Protein AF-A0A9J6F796-F1 (afdb_monomer)

InterPro domains:
  IPR009057 Homedomain-like superfamily [SSF46689] (1-74)

Solvent-accessible surface area (backbone atoms only — not comparable to full-atom values): 5613 Å² total; per-residue (Å²): 101,60,96,75,73,47,57,58,62,60,50,10,64,75,72,73,52,52,45,69,56,48,51,54,48,52,47,39,32,73,76,69,68,37,87,68,79,77,84,78,90,67,86,72,89,67,54,71,68,55,53,50,41,49,50,53,47,42,70,76,35,82,81,64,48,61,67,58,43,30,67,74,58,69,48,98,67,58,60,72,56,56,50,51,52,55,69,74,74,115

Organism: Haemaphysalis longicornis (NCBI:txid44386)

Structure (mmCIF, N/CA/C/O backbone):
data_AF-A0A9J6F796-F1
#
_entry.id   AF-A0A9J6F796-F1
#
loop_
_atom_site.group_PDB
_atom_site.id
_atom_site.type_symbol
_atom_site.label_atom_id
_atom_site.label_alt_id
_atom_site.label_comp_id
_atom_site.label_asym_id
_atom_site.label_entity_id
_atom_site.label_seq_id
_atom_site.pdbx_PDB_ins_code
_atom_site.Cartn_x
_atom_site.Cartn_y
_atom_site.Cartn_z
_atom_site.occupancy
_atom_site.B_iso_or_equiv
_atom_site.auth_seq_id
_atom_site.auth_comp_id
_atom_site.auth_asym_id
_atom_site.auth_atom_id
_atom_site.pdbx_PDB_model_num
ATOM 1 N N . MET A 1 1 ? -10.505 -5.087 22.444 1.00 76.69 1 MET A N 1
ATOM 2 C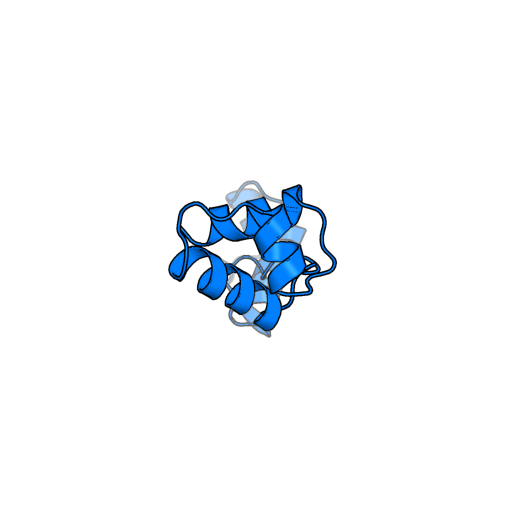 CA . MET A 1 1 ? -11.478 -4.283 23.224 1.00 76.69 1 MET A CA 1
ATOM 3 C C . MET A 1 1 ? -12.894 -4.481 22.701 1.00 76.69 1 MET A C 1
ATOM 5 O O . MET A 1 1 ? -13.730 -4.943 23.462 1.00 76.69 1 MET A O 1
ATOM 9 N N . TRP A 1 2 ? -13.144 -4.252 21.408 1.00 81.06 2 TRP A N 1
ATOM 10 C CA . TRP A 1 2 ? -14.444 -4.524 20.775 1.00 81.06 2 TRP A CA 1
ATOM 11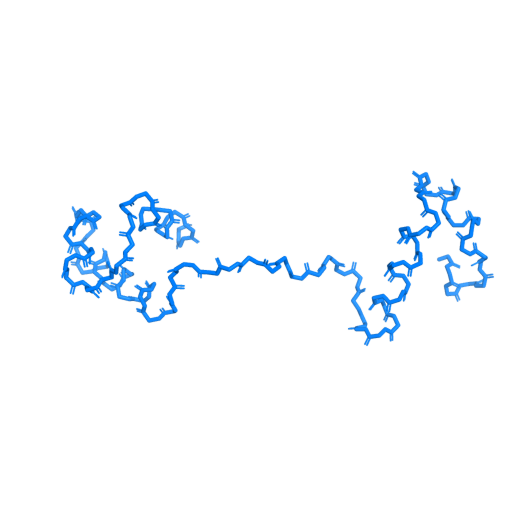 C C . TRP A 1 2 ? -14.921 -5.978 20.939 1.00 81.06 2 TRP A C 1
ATOM 13 O O . TRP A 1 2 ? -16.010 -6.202 21.448 1.00 81.06 2 TRP A O 1
ATOM 23 N N . ALA A 1 3 ? -14.063 -6.968 20.657 1.00 77.94 3 ALA A N 1
ATOM 24 C CA . ALA A 1 3 ? -14.388 -8.395 20.826 1.00 77.94 3 ALA A CA 1
ATOM 25 C C . ALA A 1 3 ? -14.722 -8.813 22.278 1.00 77.94 3 ALA A C 1
ATOM 27 O O . ALA A 1 3 ? -15.201 -9.913 22.514 1.00 77.94 3 ALA A O 1
ATOM 28 N N . ARG A 1 4 ? -14.465 -7.937 23.259 1.00 85.75 4 ARG A N 1
ATOM 29 C CA . ARG A 1 4 ? -14.806 -8.125 24.680 1.00 85.75 4 ARG A CA 1
ATOM 30 C C . ARG A 1 4 ? -16.072 -7.343 25.074 1.00 85.75 4 ARG A C 1
ATOM 32 O O . ARG A 1 4 ? -16.314 -7.155 26.259 1.00 85.75 4 ARG A O 1
ATOM 39 N N . GLY A 1 5 ? -16.834 -6.839 24.099 1.00 87.31 5 GLY A N 1
ATOM 40 C CA . GLY A 1 5 ? -18.095 -6.117 24.300 1.00 87.31 5 GLY A CA 1
ATOM 41 C C . GLY A 1 5 ? -17.963 -4.625 24.621 1.00 87.31 5 GLY A C 1
ATOM 42 O O . GLY A 1 5 ? -18.950 -4.000 25.001 1.00 87.31 5 GLY A O 1
ATOM 43 N N . LEU A 1 6 ? -16.774 -4.017 24.495 1.00 87.75 6 LEU A N 1
ATOM 44 C CA . LEU A 1 6 ? -16.642 -2.574 24.725 1.00 87.75 6 LEU A CA 1
ATOM 45 C C . LEU A 1 6 ? -17.296 -1.776 23.590 1.00 87.75 6 LEU A C 1
ATOM 47 O O . LEU A 1 6 ? -17.050 -2.033 22.412 1.00 87.75 6 LEU A O 1
ATOM 51 N N . ALA A 1 7 ? -18.055 -0.747 23.967 1.00 90.31 7 ALA A N 1
ATOM 52 C CA . ALA A 1 7 ? -18.631 0.204 23.026 1.00 90.31 7 ALA A CA 1
ATOM 53 C C . ALA A 1 7 ? -17.534 0.980 22.273 1.00 90.31 7 ALA A C 1
ATOM 55 O O . ALA A 1 7 ? -16.584 1.477 22.881 1.00 90.31 7 ALA A O 1
ATOM 56 N N . GLN A 1 8 ? -17.707 1.136 20.960 1.00 88.88 8 GLN A N 1
ATOM 57 C CA . GLN A 1 8 ? -16.807 1.866 20.056 1.00 88.88 8 GLN A CA 1
ATOM 58 C C . GLN A 1 8 ? -16.387 3.268 20.545 1.00 88.88 8 GLN A C 1
ATOM 60 O O . GLN A 1 8 ? -15.186 3.539 20.524 1.00 88.88 8 GLN A O 1
ATOM 65 N N . PRO A 1 9 ? -17.279 4.135 21.075 1.00 91.44 9 PRO A N 1
ATOM 66 C CA . PRO A 1 9 ? -16.859 5.437 21.605 1.00 91.44 9 PRO A CA 1
ATOM 67 C C . PRO A 1 9 ? -15.888 5.320 22.789 1.00 91.44 9 PRO A C 1
ATOM 69 O O . PRO A 1 9 ? -14.926 6.078 22.871 1.00 91.44 9 PRO A O 1
ATOM 72 N N . LYS A 1 10 ? -16.061 4.325 23.671 1.00 92.06 10 LYS A N 1
ATOM 73 C CA . LYS A 1 10 ? -15.123 4.091 24.785 1.00 92.06 10 LYS A CA 1
ATOM 74 C C . LYS A 1 10 ? -13.753 3.634 24.288 1.00 92.06 10 LYS A C 1
ATOM 76 O O . LYS A 1 10 ? -12.739 4.005 24.869 1.00 92.06 10 LYS A O 1
ATOM 81 N N . ILE A 1 11 ? -13.722 2.842 23.216 1.00 91.62 11 ILE A N 1
ATOM 82 C CA . ILE A 1 11 ? -12.475 2.409 22.572 1.00 91.62 11 ILE A CA 1
ATOM 83 C C . ILE A 1 11 ? -11.756 3.615 21.961 1.00 91.62 11 ILE A C 1
ATOM 85 O O . ILE A 1 11 ? -10.551 3.754 22.145 1.00 91.62 11 ILE A O 1
ATOM 89 N N . ALA A 1 12 ? -12.493 4.503 21.292 1.00 93.56 12 ALA A N 1
ATOM 90 C CA . ALA A 1 12 ? -11.941 5.707 20.680 1.00 93.56 12 ALA A CA 1
ATOM 91 C C . ALA A 1 12 ? -11.255 6.606 21.720 1.00 93.56 12 ALA A C 1
ATOM 93 O O . ALA A 1 12 ? -10.087 6.955 21.556 1.00 93.56 12 ALA A O 1
ATOM 94 N N . THR A 1 13 ? -11.933 6.882 22.840 1.00 94.50 13 THR A N 1
ATOM 95 C CA . THR A 1 13 ? -11.355 7.641 23.958 1.00 94.50 13 THR A CA 1
ATOM 96 C C . THR A 1 13 ? -10.137 6.943 24.562 1.00 94.50 13 THR A C 1
ATOM 98 O O . THR A 1 13 ? -9.129 7.596 24.808 1.00 94.50 13 THR A O 1
ATOM 101 N N . ALA A 1 14 ? -10.194 5.623 24.772 1.00 94.00 14 ALA A N 1
ATOM 102 C CA . ALA A 1 14 ? -9.096 4.870 25.381 1.00 94.00 14 ALA A CA 1
ATOM 103 C C . ALA A 1 14 ? -7.822 4.832 24.516 1.00 94.00 14 ALA A C 1
ATOM 105 O O . ALA A 1 14 ? -6.725 4.743 25.057 1.00 94.00 14 ALA A O 1
ATOM 106 N N . VAL A 1 15 ? -7.964 4.885 23.188 1.00 92.44 15 VAL A N 1
ATOM 107 C CA . VAL A 1 15 ? -6.845 4.834 22.228 1.00 92.44 15 VAL A CA 1
ATOM 108 C C . VAL A 1 15 ? -6.425 6.238 21.758 1.00 92.44 15 VAL A C 1
ATOM 110 O O . VAL A 1 15 ? -5.407 6.384 21.091 1.00 92.44 15 VAL A O 1
ATOM 113 N N . GLY A 1 16 ? -7.175 7.287 22.114 1.00 95.06 16 GLY A N 1
ATOM 114 C CA . GLY A 1 16 ? -6.887 8.659 21.685 1.00 95.06 16 GLY A CA 1
ATOM 115 C C . GLY A 1 16 ? -7.155 8.888 20.194 1.00 95.06 16 GLY A C 1
ATOM 116 O O . GLY A 1 16 ? -6.418 9.611 19.530 1.00 95.06 16 GLY A O 1
ATOM 117 N N . THR A 1 17 ? -8.192 8.251 19.649 1.00 94.31 17 THR A N 1
ATOM 118 C CA . THR A 1 17 ? -8.582 8.367 18.236 1.00 94.31 17 THR A CA 1
ATOM 119 C C . THR A 1 17 ? -10.054 8.756 18.092 1.00 94.31 17 THR A C 1
ATOM 121 O O . THR A 1 17 ? -10.787 8.871 19.073 1.00 94.31 17 THR A O 1
ATOM 124 N N . THR A 1 18 ? -10.513 8.973 16.861 1.00 95.00 18 THR A N 1
ATOM 125 C CA . THR A 1 18 ? -11.920 9.267 16.571 1.00 95.00 18 THR A CA 1
ATOM 126 C C . THR A 1 18 ? -12.751 7.985 16.519 1.00 95.00 18 THR A C 1
ATOM 128 O O . THR A 1 18 ? -12.267 6.932 16.100 1.00 95.00 18 THR A O 1
ATOM 131 N N . GLN A 1 19 ? -14.036 8.069 16.884 1.00 94.75 19 GLN A N 1
ATOM 132 C CA . GLN A 1 19 ? -14.955 6.929 16.770 1.00 94.75 19 GLN A CA 1
ATOM 133 C C . GLN A 1 19 ? -15.022 6.401 15.330 1.00 94.75 19 GLN A C 1
ATOM 135 O O . GLN A 1 19 ? -14.933 5.198 15.122 1.00 94.75 19 GLN A O 1
ATOM 140 N N . SER A 1 20 ? -15.036 7.289 14.333 1.00 96.31 20 SER A N 1
ATOM 141 C CA . SER A 1 20 ? -15.025 6.912 12.914 1.00 96.31 20 SER A CA 1
ATOM 142 C C . SER A 1 20 ? -13.812 6.062 12.519 1.00 96.31 20 SER A C 1
ATOM 144 O O . SER A 1 20 ? -13.923 5.188 11.663 1.00 96.31 20 SER A O 1
ATOM 146 N N . THR A 1 21 ? -12.652 6.282 13.150 1.00 94.69 21 THR A N 1
ATOM 147 C CA . THR A 1 21 ? -11.463 5.446 12.929 1.00 94.69 21 THR A CA 1
ATOM 148 C C . THR A 1 21 ? -11.675 4.042 13.487 1.00 94.69 21 THR A C 1
ATOM 150 O O . THR A 1 21 ? -11.381 3.062 12.804 1.00 94.69 21 THR A O 1
ATOM 153 N N . VAL A 1 22 ? -12.233 3.938 14.696 1.00 94.88 22 VAL A N 1
ATOM 154 C CA . VAL A 1 22 ? -12.585 2.655 15.320 1.00 94.88 22 VAL A CA 1
ATOM 155 C C . VAL A 1 22 ? -13.614 1.902 14.474 1.00 94.88 22 VAL A C 1
ATOM 157 O O . VAL A 1 22 ? -13.434 0.713 14.218 1.00 94.88 22 VAL A O 1
ATOM 160 N N . ASP A 1 23 ? -14.643 2.594 13.985 1.00 94.62 23 ASP A N 1
ATOM 161 C CA . ASP A 1 23 ? -15.694 2.015 13.147 1.00 94.62 23 ASP A CA 1
ATOM 162 C C . ASP A 1 23 ? -15.119 1.476 11.836 1.00 94.62 23 ASP A C 1
ATOM 164 O O . ASP A 1 23 ? -15.363 0.323 11.487 1.00 94.62 23 ASP A O 1
ATOM 168 N N . ARG A 1 24 ? -14.271 2.261 11.155 1.00 94.19 24 ARG A N 1
ATOM 169 C CA . ARG A 1 24 ? -13.600 1.843 9.914 1.00 94.19 24 ARG A CA 1
ATOM 170 C C . ARG A 1 24 ? -12.730 0.601 10.115 1.00 94.19 24 ARG A C 1
ATOM 172 O O . ARG A 1 24 ? -12.728 -0.281 9.262 1.00 94.19 24 ARG A O 1
ATOM 179 N N . ILE A 1 25 ? -11.992 0.525 11.225 1.00 93.56 25 ILE A N 1
ATOM 180 C CA . ILE A 1 25 ? -11.134 -0.627 11.545 1.00 93.56 25 ILE A CA 1
ATOM 181 C C . ILE A 1 25 ? -11.981 -1.868 11.847 1.00 93.56 25 ILE A C 1
ATOM 183 O O . ILE A 1 25 ? -11.680 -2.947 11.346 1.00 93.56 25 ILE A O 1
ATOM 187 N N . ILE A 1 26 ? -13.053 -1.729 12.633 1.00 93.38 26 ILE A N 1
ATOM 188 C CA . ILE A 1 26 ? -13.954 -2.850 12.938 1.00 93.38 26 ILE A CA 1
ATOM 189 C C . ILE A 1 26 ? -14.652 -3.336 11.670 1.00 93.38 26 ILE A C 1
ATOM 191 O O . ILE A 1 26 ? -14.766 -4.542 11.480 1.00 93.38 26 ILE A O 1
ATOM 195 N N . GLN A 1 27 ? -15.089 -2.427 10.800 1.00 93.44 27 GLN A N 1
ATOM 196 C CA . GLN A 1 27 ? -15.727 -2.785 9.537 1.00 93.44 27 GLN A CA 1
ATOM 197 C C . GLN A 1 27 ? -14.755 -3.539 8.620 1.00 93.44 27 GLN A C 1
ATOM 199 O O . GLN A 1 27 ? -15.080 -4.628 8.166 1.00 93.44 27 GLN A O 1
ATOM 204 N N . ALA A 1 28 ? -13.526 -3.037 8.447 1.00 92.56 28 ALA A N 1
ATOM 205 C CA . ALA A 1 28 ? -12.479 -3.736 7.697 1.00 92.56 28 ALA A CA 1
ATOM 206 C C . ALA A 1 28 ? -12.182 -5.133 8.268 1.00 92.56 28 ALA A C 1
ATOM 208 O O . ALA A 1 28 ? -12.001 -6.094 7.525 1.00 92.56 28 ALA A O 1
ATOM 209 N N . PHE A 1 29 ? -12.174 -5.271 9.593 1.00 93.25 29 PHE A N 1
ATOM 210 C CA . PHE A 1 29 ? -11.988 -6.569 10.226 1.00 93.25 29 PHE A CA 1
ATOM 211 C C . PHE A 1 29 ? -13.178 -7.514 9.996 1.00 93.25 29 PHE A C 1
ATOM 213 O O . PHE A 1 29 ? -12.973 -8.698 9.754 1.00 93.25 29 PHE A O 1
ATOM 220 N N . ARG A 1 30 ? -14.417 -7.013 10.057 1.00 92.69 30 ARG A N 1
ATOM 221 C CA . ARG A 1 30 ? -15.630 -7.824 9.855 1.00 92.69 30 ARG A CA 1
ATOM 222 C C . ARG A 1 30 ? -15.808 -8.273 8.410 1.00 92.69 30 ARG A C 1
ATOM 224 O O . ARG A 1 30 ? -16.209 -9.412 8.196 1.00 92.69 30 ARG A O 1
ATOM 231 N N . ASP A 1 31 ? -15.524 -7.387 7.463 1.00 94.25 31 ASP A N 1
ATOM 232 C CA . ASP A 1 31 ? -15.809 -7.615 6.048 1.00 94.25 31 ASP A CA 1
ATOM 233 C C . ASP A 1 31 ? -14.636 -8.300 5.334 1.00 94.25 31 ASP A C 1
ATOM 235 O O . ASP A 1 31 ? -14.845 -9.180 4.504 1.00 94.25 31 ASP A O 1
ATOM 239 N N . GLU A 1 32 ? -13.397 -7.922 5.670 1.00 92.19 32 GLU A N 1
ATOM 240 C CA . GLU A 1 32 ? -12.180 -8.372 4.974 1.00 92.19 32 GLU A CA 1
ATOM 241 C C . GLU A 1 32 ? -11.286 -9.270 5.850 1.00 92.19 32 GLU A C 1
ATOM 243 O O . GLU A 1 32 ? -10.280 -9.791 5.372 1.00 92.19 32 GLU A O 1
ATOM 248 N N . GLY A 1 33 ? -11.576 -9.412 7.152 1.00 92.19 33 GLY A N 1
ATOM 249 C CA . GLY A 1 33 ? -10.666 -10.067 8.105 1.00 92.19 33 GLY A CA 1
ATOM 250 C C . GLY A 1 33 ? -9.372 -9.281 8.355 1.00 92.19 33 GLY A C 1
ATOM 251 O O . GLY A 1 33 ? -8.429 -9.793 8.962 1.00 92.19 33 GLY A O 1
ATOM 252 N N . ARG A 1 34 ? -9.293 -8.032 7.880 1.00 89.12 34 ARG A N 1
ATOM 253 C CA . ARG A 1 34 ? -8.054 -7.257 7.834 1.00 89.12 34 ARG A CA 1
ATOM 254 C C . ARG A 1 34 ? -7.876 -6.394 9.083 1.00 89.12 34 ARG A C 1
ATOM 256 O O . ARG A 1 34 ? -8.703 -5.545 9.396 1.00 89.12 34 ARG A O 1
ATOM 263 N N . ILE A 1 35 ? -6.725 -6.558 9.737 1.00 89.25 35 ILE A N 1
ATOM 264 C CA . ILE A 1 35 ? -6.197 -5.648 10.780 1.00 89.25 35 ILE A CA 1
ATOM 265 C C . ILE A 1 35 ? -5.098 -4.723 10.196 1.00 89.25 35 ILE A C 1
ATOM 267 O O . ILE A 1 35 ? -4.719 -3.723 10.798 1.00 89.25 35 ILE A O 1
ATOM 271 N N . SER A 1 36 ? -4.649 -5.056 8.978 1.00 88.19 36 SER A N 1
ATOM 272 C CA . SER A 1 36 ? -3.848 -4.277 8.020 1.00 88.19 36 SER A CA 1
ATOM 273 C C . SER A 1 36 ? -4.241 -2.814 7.865 1.00 88.19 36 SER A C 1
ATOM 275 O O . SER A 1 36 ? -5.399 -2.511 8.113 1.00 88.19 36 SER A O 1
ATOM 277 N N . ASP A 1 37 ? -3.436 -1.973 7.213 1.00 87.00 37 ASP A N 1
ATOM 278 C CA . ASP A 1 37 ? -4.000 -0.963 6.307 1.00 87.00 37 ASP A CA 1
ATOM 279 C C . ASP A 1 37 ? -4.406 -1.631 4.987 1.00 87.00 37 ASP A C 1
ATOM 28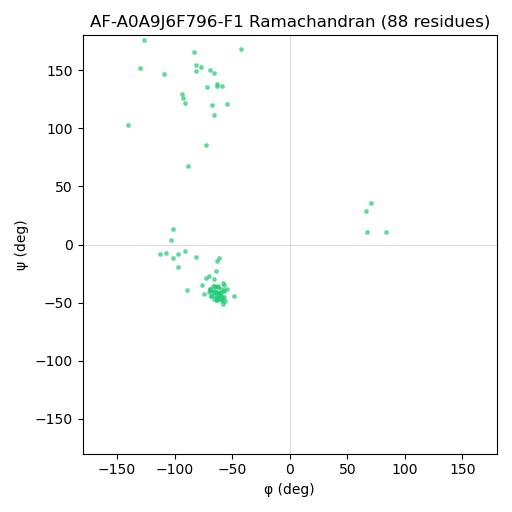1 O O . ASP A 1 37 ? -3.846 -2.659 4.602 1.00 87.00 37 ASP A O 1
ATOM 285 N N . ALA A 1 38 ? -5.398 -1.067 4.295 1.00 83.75 38 ALA A N 1
ATOM 286 C CA . ALA A 1 38 ? -5.748 -1.526 2.956 1.00 83.75 38 ALA A CA 1
ATOM 287 C C . ALA A 1 38 ? -4.587 -1.227 2.006 1.00 83.75 38 ALA A C 1
ATOM 289 O O . ALA A 1 38 ? -3.902 -0.208 2.156 1.00 83.75 38 ALA A O 1
ATOM 290 N N . ALA A 1 39 ? -4.399 -2.078 0.995 1.00 80.75 39 ALA A N 1
ATOM 291 C CA . ALA A 1 39 ? -3.460 -1.785 -0.074 1.00 80.75 39 ALA A CA 1
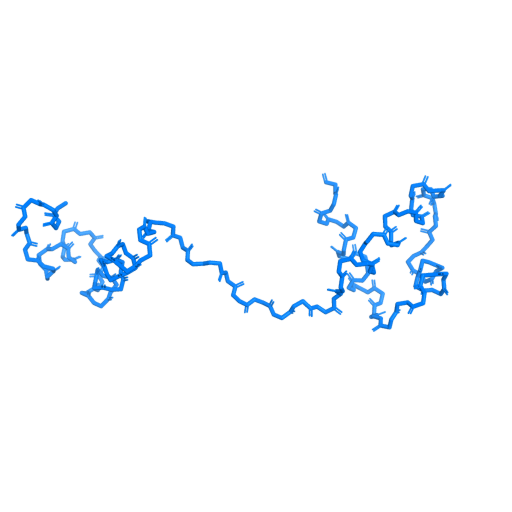ATOM 292 C C . ALA A 1 39 ? -3.809 -0.417 -0.672 1.00 80.75 39 ALA A C 1
ATOM 294 O O . ALA A 1 39 ? -4.934 -0.171 -1.115 1.00 80.75 39 ALA A O 1
ATOM 295 N N . ARG A 1 40 ? -2.853 0.511 -0.631 1.00 80.12 40 ARG A N 1
ATOM 296 C CA . ARG A 1 40 ? -3.081 1.852 -1.158 1.00 80.12 40 ARG A CA 1
ATOM 297 C C . ARG A 1 40 ? -3.241 1.740 -2.671 1.00 80.12 40 ARG A C 1
ATOM 299 O O . ARG A 1 40 ? -2.331 1.280 -3.358 1.00 80.12 40 ARG A O 1
ATOM 306 N N . ASN A 1 41 ? -4.400 2.157 -3.17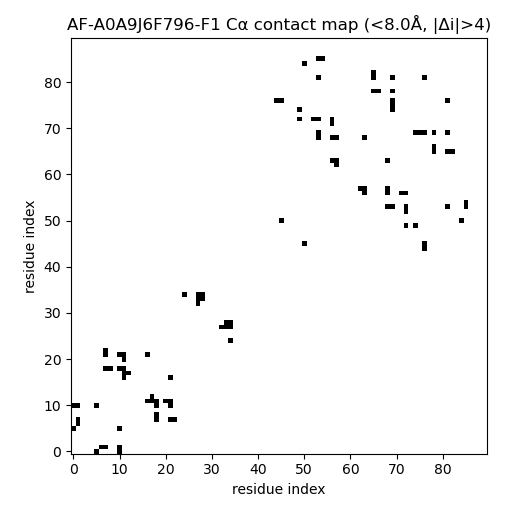6 1.00 78.44 41 ASN A N 1
ATOM 307 C CA . ASN A 1 41 ? -4.691 2.135 -4.604 1.00 78.44 41 ASN A CA 1
ATOM 308 C C . ASN A 1 41 ? -3.896 3.244 -5.311 1.00 78.44 41 ASN A C 1
ATOM 310 O O . ASN A 1 41 ? -4.361 4.374 -5.464 1.00 78.44 41 ASN A O 1
ATOM 314 N N . TYR A 1 42 ? -2.654 2.937 -5.681 1.00 75.88 42 TYR A N 1
ATOM 315 C CA . TYR A 1 42 ? -1.872 3.764 -6.586 1.00 75.88 42 TYR A CA 1
ATOM 316 C C . TYR A 1 42 ? -2.048 3.243 -8.005 1.00 75.88 42 TYR A C 1
ATOM 318 O O . TYR A 1 42 ? -1.808 2.067 -8.276 1.00 75.88 42 TYR A O 1
ATOM 326 N N . ARG A 1 43 ? -2.382 4.136 -8.938 1.00 77.25 43 ARG A N 1
ATOM 327 C CA . ARG A 1 43 ? -2.340 3.805 -10.360 1.00 77.25 43 ARG A CA 1
ATOM 328 C C . ARG A 1 43 ? -0.884 3.558 -10.760 1.00 77.25 43 ARG A C 1
ATOM 330 O O . ARG A 1 43 ? -0.080 4.495 -10.751 1.00 77.25 43 ARG A O 1
ATOM 337 N N . ARG A 1 44 ? -0.541 2.306 -11.084 1.00 75.38 44 ARG A N 1
ATOM 338 C CA . ARG A 1 44 ? 0.757 1.989 -11.690 1.00 75.38 44 ARG A CA 1
ATOM 339 C C . ARG A 1 44 ? 0.836 2.679 -13.049 1.00 75.38 44 ARG A C 1
ATOM 341 O O . ARG A 1 44 ? -0.155 2.763 -13.773 1.00 75.38 44 ARG A O 1
ATOM 348 N N . LYS A 1 45 ? 2.006 3.240 -13.333 1.00 81.62 45 LYS A N 1
ATOM 349 C CA . LYS A 1 45 ? 2.327 3.839 -14.631 1.00 81.62 45 LYS A CA 1
ATOM 350 C C . LYS A 1 45 ? 3.099 2.876 -15.536 1.00 81.62 45 LYS A C 1
ATOM 352 O O . LYS A 1 45 ? 3.102 3.112 -16.730 1.00 81.62 45 LYS A O 1
ATOM 357 N N . THR A 1 46 ? 3.719 1.848 -14.957 1.00 77.31 46 THR A N 1
ATOM 358 C CA . THR A 1 46 ? 4.340 0.724 -15.662 1.00 77.31 46 THR A CA 1
ATOM 359 C C . THR A 1 46 ? 3.518 -0.545 -15.445 1.00 77.31 46 THR A C 1
ATOM 361 O O . THR A 1 46 ? 2.892 -0.721 -14.389 1.00 77.31 46 THR A O 1
ATOM 364 N N . THR A 1 47 ? 3.494 -1.405 -16.452 1.00 83.62 47 THR A N 1
ATOM 365 C CA . THR A 1 47 ? 2.974 -2.773 -16.399 1.00 83.62 47 THR A CA 1
ATOM 366 C C . THR A 1 47 ? 4.033 -3.730 -15.849 1.00 83.62 47 THR A C 1
ATOM 368 O O . THR A 1 47 ? 5.209 -3.384 -15.743 1.00 83.62 47 THR A O 1
ATOM 371 N N . GLU A 1 48 ? 3.621 -4.939 -15.468 1.00 81.88 48 GLU A N 1
ATOM 372 C CA . GLU A 1 48 ? 4.560 -5.961 -14.984 1.00 81.88 48 GLU A CA 1
ATOM 373 C C . GLU A 1 48 ? 5.533 -6.406 -16.081 1.00 81.88 48 GLU A C 1
ATOM 375 O O . GLU A 1 48 ? 6.712 -6.598 -15.800 1.00 81.88 48 GLU A O 1
ATOM 380 N N . ASP A 1 49 ? 5.072 -6.483 -17.331 1.00 80.69 49 ASP A N 1
ATOM 381 C CA . ASP A 1 49 ? 5.913 -6.833 -18.479 1.00 80.69 49 ASP A CA 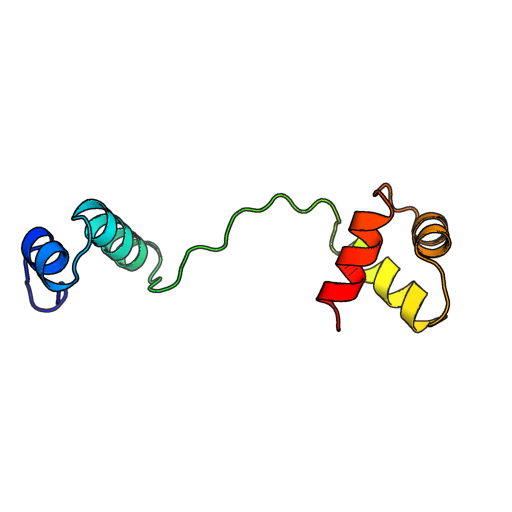1
ATOM 382 C C . ASP A 1 49 ? 6.980 -5.763 -18.750 1.00 80.69 49 ASP A C 1
ATOM 384 O O . ASP A 1 49 ? 8.142 -6.088 -18.995 1.00 80.69 49 ASP A O 1
ATOM 388 N N . GLU A 1 50 ? 6.612 -4.483 -18.643 1.00 83.19 50 GLU A N 1
ATOM 389 C CA . GLU A 1 50 ? 7.552 -3.362 -18.757 1.00 83.19 50 GLU A CA 1
ATOM 390 C C . GLU A 1 50 ? 8.602 -3.396 -17.638 1.00 83.19 50 GLU A C 1
ATOM 392 O O . GLU A 1 50 ? 9.792 -3.243 -17.911 1.00 83.19 50 GLU A O 1
ATOM 397 N N . ASP A 1 51 ? 8.195 -3.652 -16.390 1.00 82.56 51 ASP A N 1
ATOM 398 C CA . ASP A 1 51 ? 9.129 -3.786 -15.266 1.00 82.56 51 ASP A CA 1
ATOM 399 C C . ASP A 1 51 ? 10.081 -4.988 -15.477 1.00 82.56 51 ASP A C 1
ATOM 401 O O . ASP A 1 51 ? 11.289 -4.874 -15.254 1.00 82.56 51 ASP A O 1
ATOM 405 N N . CYS A 1 52 ? 9.573 -6.123 -15.972 1.00 82.25 52 CYS A N 1
ATOM 406 C CA . CYS A 1 52 ? 10.380 -7.295 -16.326 1.00 82.25 52 CYS A CA 1
ATOM 407 C C . CYS A 1 52 ? 11.395 -6.991 -17.436 1.00 82.25 52 CYS A C 1
ATOM 409 O O . CYS A 1 52 ? 12.551 -7.410 -17.343 1.00 82.25 52 CYS A O 1
ATOM 411 N N . ALA A 1 53 ? 10.997 -6.240 -18.465 1.00 83.38 53 ALA A N 1
ATOM 412 C CA . ALA A 1 53 ? 11.892 -5.833 -19.543 1.00 83.38 53 ALA A CA 1
ATOM 413 C C . ALA A 1 53 ? 12.996 -4.887 -19.042 1.00 83.38 53 ALA A C 1
ATOM 415 O O . ALA A 1 53 ? 14.160 -5.056 -19.410 1.00 83.38 53 ALA A O 1
ATOM 416 N N . MET A 1 54 ? 12.666 -3.952 -18.140 1.00 81.31 54 MET A N 1
ATOM 417 C CA . MET A 1 54 ? 13.666 -3.105 -17.476 1.00 81.31 54 MET A CA 1
ATOM 418 C C . MET A 1 54 ? 14.690 -3.946 -16.700 1.00 81.31 54 MET A C 1
ATOM 420 O O . MET A 1 54 ? 15.894 -3.713 -16.820 1.00 81.31 54 MET A O 1
ATOM 424 N N . ILE A 1 55 ? 14.228 -4.945 -15.937 1.00 82.50 55 ILE A N 1
ATOM 425 C CA . ILE A 1 55 ? 15.101 -5.847 -15.169 1.00 82.50 55 ILE A CA 1
ATOM 426 C C . ILE A 1 55 ? 16.009 -6.648 -16.100 1.00 82.50 55 ILE A C 1
ATOM 428 O O . ILE A 1 55 ? 17.214 -6.713 -15.868 1.00 82.50 55 ILE A O 1
ATOM 432 N N . ALA A 1 56 ? 15.451 -7.239 -17.158 1.00 84.50 56 ALA A N 1
ATOM 433 C CA . ALA A 1 56 ? 16.213 -8.040 -18.109 1.00 84.50 56 ALA A CA 1
ATOM 434 C C . ALA A 1 56 ? 17.305 -7.211 -18.803 1.00 84.50 56 ALA A C 1
ATOM 436 O O . ALA A 1 56 ? 18.437 -7.678 -18.932 1.00 84.50 56 ALA A O 1
ATOM 437 N N . ALA A 1 57 ? 16.993 -5.969 -19.187 1.00 83.88 57 ALA A N 1
ATOM 438 C CA . ALA A 1 57 ? 17.947 -5.056 -19.808 1.00 83.88 57 ALA A CA 1
ATOM 439 C C . ALA A 1 57 ? 19.109 -4.698 -18.864 1.00 83.88 57 ALA A C 1
ATOM 441 O O . ALA A 1 57 ? 20.268 -4.782 -19.263 1.00 83.88 57 ALA A O 1
ATOM 442 N N . ALA A 1 58 ? 18.822 -4.372 -17.600 1.00 82.06 58 ALA A N 1
ATOM 443 C CA . ALA A 1 58 ? 19.868 -4.061 -16.621 1.00 82.06 58 ALA A CA 1
ATOM 444 C C . ALA A 1 58 ? 20.663 -5.288 -16.159 1.00 82.06 58 ALA A C 1
ATOM 446 O O . ALA A 1 58 ? 21.830 -5.167 -15.797 1.00 82.06 58 ALA A O 1
ATOM 447 N N . PHE A 1 59 ? 20.051 -6.474 -16.166 1.00 84.69 59 PHE A N 1
ATOM 448 C CA . PHE A 1 59 ? 20.771 -7.713 -15.895 1.00 84.69 59 PHE A CA 1
ATOM 449 C C . PHE A 1 59 ? 21.737 -8.061 -17.035 1.00 84.69 59 PHE A C 1
ATOM 451 O O . PHE A 1 59 ? 22.844 -8.531 -16.780 1.00 84.69 59 PHE A O 1
ATOM 458 N N . ALA A 1 60 ? 21.331 -7.820 -18.285 1.00 85.56 60 ALA A N 1
ATOM 459 C CA . ALA A 1 60 ? 22.171 -8.046 -19.456 1.00 85.56 60 ALA A CA 1
ATOM 460 C C . ALA A 1 60 ? 23.349 -7.057 -19.537 1.00 85.56 60 ALA A C 1
ATOM 462 O O . ALA A 1 60 ? 24.451 -7.460 -19.908 1.00 85.56 60 ALA A O 1
ATOM 463 N N . ASP A 1 61 ? 23.132 -5.792 -19.169 1.00 84.31 61 ASP A N 1
ATOM 464 C CA . ASP A 1 61 ? 24.174 -4.766 -19.085 1.00 84.31 61 ASP A CA 1
ATOM 465 C C . ASP A 1 61 ? 23.967 -3.872 -17.847 1.00 84.31 61 ASP A C 1
ATOM 467 O O . ASP A 1 61 ? 23.134 -2.965 -17.871 1.00 84.31 61 ASP A O 1
ATOM 471 N N . PRO A 1 62 ? 24.747 -4.068 -16.768 1.00 80.94 62 PRO A N 1
ATOM 472 C CA . PRO A 1 62 ? 24.637 -3.267 -15.548 1.00 80.94 62 PRO A CA 1
ATOM 473 C C . PRO A 1 62 ? 24.943 -1.770 -15.713 1.00 80.94 62 PRO A C 1
ATOM 475 O O . PRO A 1 62 ? 24.641 -0.992 -14.807 1.00 80.94 62 PRO A O 1
ATOM 478 N N . PHE A 1 63 ? 25.558 -1.352 -16.827 1.00 83.81 63 PHE A N 1
ATOM 479 C CA . PHE A 1 63 ? 25.891 0.050 -17.111 1.00 83.81 63 PHE A CA 1
ATOM 480 C C . PHE A 1 63 ? 24.935 0.704 -18.111 1.00 83.81 63 PHE A C 1
ATOM 482 O O . PHE A 1 63 ? 25.135 1.867 -18.480 1.00 83.81 63 PHE A O 1
ATOM 489 N N . ILE A 1 64 ? 23.890 -0.013 -18.533 1.00 83.38 64 ILE A N 1
ATOM 490 C CA . ILE A 1 64 ? 22.890 0.513 -19.451 1.00 83.38 64 ILE A CA 1
ATOM 491 C C . ILE A 1 64 ? 22.211 1.754 -18.861 1.00 83.38 64 ILE A C 1
ATOM 493 O O . ILE A 1 64 ? 21.847 1.822 -17.684 1.00 83.38 64 ILE A O 1
ATOM 497 N N . THR A 1 65 ? 22.027 2.774 -19.694 1.00 84.75 65 THR A N 1
ATOM 498 C CA . THR A 1 65 ? 21.336 3.992 -19.272 1.00 84.75 65 THR A CA 1
ATOM 499 C C . THR A 1 65 ? 19.823 3.817 -19.331 1.00 84.75 65 THR A C 1
ATOM 501 O O . THR A 1 65 ? 19.278 3.065 -20.137 1.00 84.75 65 THR A O 1
ATOM 504 N N . VAL A 1 66 ? 19.112 4.595 -18.519 1.00 81.19 66 VAL A N 1
ATOM 505 C CA . VAL A 1 66 ? 17.643 4.598 -18.477 1.00 81.19 66 VAL A CA 1
ATOM 506 C C . VAL A 1 66 ? 17.013 4.902 -19.843 1.00 81.19 66 VAL A C 1
ATOM 508 O O . VAL A 1 66 ? 15.971 4.343 -20.177 1.00 81.19 66 VAL A O 1
ATOM 511 N N . VAL A 1 67 ? 17.656 5.759 -20.643 1.00 83.25 67 VAL A N 1
ATOM 512 C CA . VAL A 1 67 ? 17.216 6.087 -22.007 1.00 83.25 67 VAL A CA 1
ATOM 513 C C . VAL A 1 67 ? 17.327 4.859 -22.909 1.00 83.25 67 VAL A C 1
ATOM 515 O O . VAL A 1 67 ? 16.361 4.498 -23.569 1.00 83.25 67 VAL A O 1
ATOM 518 N N . GLN A 1 68 ? 18.460 4.155 -22.865 1.00 83.50 68 GLN A N 1
ATOM 519 C CA . GLN A 1 68 ? 18.667 2.935 -23.649 1.00 83.50 68 GLN A CA 1
ATOM 520 C C . GLN A 1 68 ? 17.720 1.806 -23.232 1.00 83.50 68 GLN A C 1
ATOM 522 O O . GLN A 1 68 ? 17.240 1.072 -24.090 1.00 83.50 68 GLN A O 1
ATOM 527 N N . ILE A 1 69 ? 17.407 1.674 -21.940 1.00 80.75 69 ILE A N 1
ATOM 528 C CA . ILE A 1 69 ? 16.404 0.714 -21.454 1.00 80.75 69 ILE A CA 1
ATOM 529 C C . ILE A 1 69 ? 15.031 1.059 -22.017 1.00 80.75 69 ILE A C 1
ATOM 531 O O . ILE A 1 69 ? 14.340 0.187 -22.525 1.00 80.75 69 ILE A O 1
ATOM 535 N N . ARG A 1 70 ? 14.641 2.334 -21.962 1.00 81.94 70 ARG A N 1
ATOM 536 C CA . ARG A 1 70 ? 13.356 2.782 -22.497 1.00 81.94 70 ARG A CA 1
ATOM 537 C C . ARG A 1 70 ? 13.230 2.468 -23.987 1.00 81.94 70 ARG A C 1
ATOM 539 O O . ARG A 1 70 ? 12.212 1.928 -24.410 1.00 81.94 70 ARG A O 1
ATOM 546 N N . ASP A 1 71 ? 14.276 2.777 -24.746 1.00 82.25 71 ASP A N 1
ATOM 547 C CA . ASP A 1 71 ? 14.302 2.595 -26.194 1.00 82.25 71 ASP A CA 1
ATOM 548 C C . ASP A 1 71 ? 14.334 1.103 -26.575 1.00 82.25 71 ASP A C 1
ATOM 550 O O . ASP A 1 71 ? 13.645 0.690 -27.504 1.00 82.25 71 ASP A O 1
ATOM 554 N N . SER A 1 72 ? 15.085 0.275 -25.838 1.00 77.19 72 SER A N 1
ATOM 555 C CA . SER A 1 72 ? 15.187 -1.174 -26.089 1.00 77.19 72 SER A CA 1
ATOM 556 C C . SER A 1 72 ? 13.961 -1.966 -25.630 1.00 77.19 72 SER A C 1
ATOM 558 O O . SER A 1 72 ? 13.582 -2.932 -26.288 1.00 77.19 72 SER A O 1
ATOM 560 N N . ALA A 1 73 ? 13.325 -1.556 -24.532 1.00 72.94 73 ALA A N 1
ATOM 561 C CA . ALA A 1 73 ? 12.135 -2.202 -23.989 1.00 72.94 7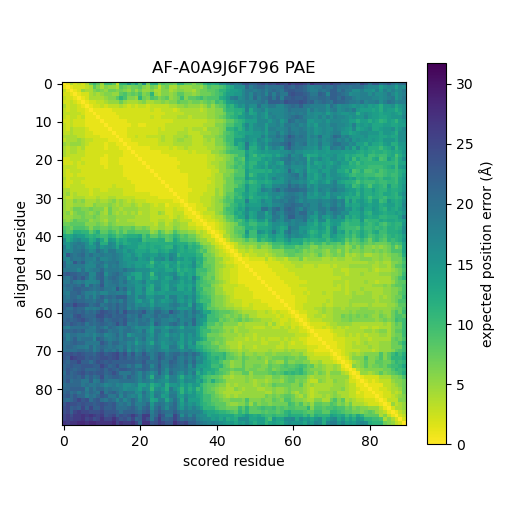3 ALA A CA 1
ATOM 562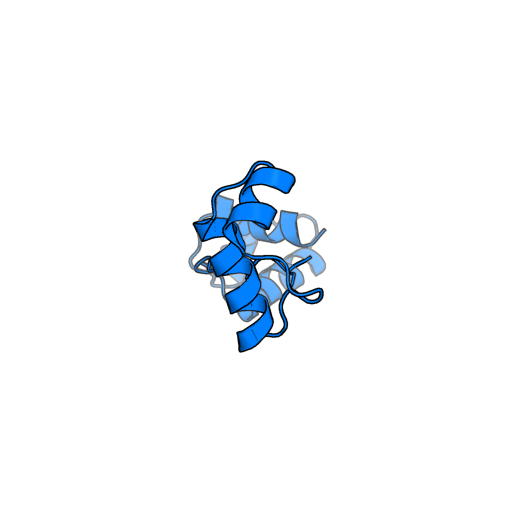 C C . ALA A 1 73 ? 10.816 -1.614 -24.532 1.00 72.94 73 ALA A C 1
ATOM 564 O O . ALA A 1 73 ? 9.749 -2.143 -24.230 1.00 72.94 73 ALA A O 1
ATOM 565 N N . GLY A 1 74 ? 10.867 -0.537 -25.329 1.00 75.12 74 GLY A N 1
ATOM 566 C CA . GLY A 1 74 ? 9.688 0.077 -25.951 1.00 75.12 74 GLY A CA 1
ATOM 567 C C . GLY A 1 74 ? 8.706 0.706 -24.956 1.00 75.12 74 GLY A C 1
ATOM 568 O O . GLY A 1 74 ? 7.506 0.740 -25.216 1.00 75.12 74 GLY A O 1
ATOM 569 N N . ILE A 1 75 ? 9.201 1.173 -23.807 1.00 79.94 75 ILE A N 1
ATOM 570 C CA . ILE A 1 75 ? 8.372 1.616 -22.678 1.00 79.94 75 ILE A CA 1
ATOM 571 C C . ILE A 1 75 ? 8.086 3.114 -22.804 1.00 79.94 75 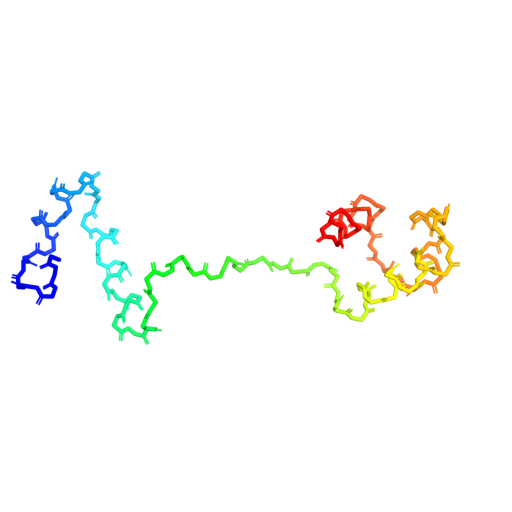ILE A C 1
ATOM 573 O O . ILE A 1 75 ? 9.008 3.924 -22.779 1.00 79.94 75 ILE A O 1
ATOM 577 N N . ASP A 1 76 ? 6.823 3.532 -22.856 1.00 78.81 76 ASP A N 1
ATOM 578 C CA . ASP A 1 76 ? 6.473 4.961 -22.921 1.00 78.81 76 ASP A CA 1
ATOM 579 C C . ASP A 1 76 ? 6.338 5.586 -21.520 1.00 78.81 76 ASP A C 1
ATOM 581 O O . ASP A 1 76 ? 5.259 5.951 -21.044 1.00 78.81 76 ASP A O 1
ATOM 585 N N . VAL A 1 77 ? 7.463 5.680 -20.806 1.00 76.44 77 VAL A N 1
ATOM 586 C CA . VAL A 1 77 ? 7.542 6.347 -19.499 1.00 76.44 77 VAL A CA 1
ATOM 587 C C . VAL A 1 77 ? 8.692 7.345 -19.428 1.00 76.44 77 VAL A C 1
ATOM 589 O O . VAL A 1 77 ? 9.727 7.200 -20.074 1.00 76.44 77 VAL A O 1
ATOM 592 N N . CYS A 1 78 ? 8.544 8.378 -18.593 1.00 77.38 78 CYS A N 1
ATOM 593 C CA . CYS A 1 78 ? 9.619 9.347 -18.392 1.00 77.38 78 CYS A CA 1
ATOM 594 C C . CYS A 1 78 ? 10.813 8.735 -17.637 1.00 77.38 78 CYS A C 1
ATOM 596 O O . CYS A 1 78 ? 10.637 7.892 -16.753 1.00 77.38 78 CYS A O 1
ATOM 598 N N . ASP A 1 79 ? 12.021 9.233 -17.911 1.00 79.62 79 ASP A N 1
ATOM 599 C CA . ASP A 1 79 ? 13.284 8.690 -17.382 1.00 79.62 79 ASP A CA 1
ATOM 600 C C . ASP A 1 79 ? 13.287 8.588 -15.851 1.00 79.62 79 ASP A C 1
ATOM 602 O O . ASP A 1 79 ? 13.734 7.605 -15.269 1.00 79.62 79 ASP A O 1
ATOM 606 N N . ARG A 1 80 ? 12.702 9.577 -15.164 1.00 77.75 80 ARG A N 1
ATOM 607 C CA . ARG A 1 80 ? 12.590 9.567 -13.697 1.00 77.75 80 ARG A CA 1
ATOM 608 C C . ARG A 1 80 ? 11.762 8.388 -13.182 1.00 77.75 80 ARG A C 1
ATOM 610 O O . ARG A 1 80 ? 12.035 7.886 -12.096 1.00 77.75 80 ARG A O 1
ATOM 617 N N . LEU A 1 81 ? 10.714 7.991 -13.901 1.00 74.62 81 LEU A N 1
ATOM 618 C CA . LEU A 1 81 ? 9.874 6.868 -13.498 1.00 74.62 81 LEU A CA 1
ATOM 619 C C . LEU A 1 81 ? 10.587 5.539 -13.743 1.00 74.62 81 LEU A C 1
ATOM 621 O O . LEU A 1 81 ? 10.573 4.694 -12.855 1.00 74.62 81 LEU A O 1
ATOM 625 N N . CYS A 1 82 ? 11.252 5.411 -14.888 1.00 73.31 82 CYS A N 1
ATOM 626 C CA . CYS A 1 82 ? 12.066 4.251 -15.233 1.00 73.31 82 CYS A CA 1
ATOM 627 C C . CYS A 1 82 ? 13.199 4.058 -14.197 1.00 73.31 82 CYS A C 1
ATOM 629 O O . CYS A 1 82 ? 13.296 3.009 -13.568 1.00 73.31 82 CYS A O 1
ATOM 631 N N . ALA A 1 83 ? 13.924 5.127 -13.842 1.00 74.12 83 ALA A N 1
ATOM 632 C CA . ALA A 1 83 ? 14.926 5.115 -12.767 1.00 74.12 83 ALA A CA 1
ATOM 633 C C . ALA A 1 83 ? 14.348 4.740 -11.385 1.00 74.12 83 ALA A C 1
ATOM 635 O O . ALA A 1 83 ? 14.981 4.036 -10.602 1.00 74.12 83 ALA A O 1
ATOM 636 N N . ARG A 1 84 ? 13.129 5.196 -11.059 1.00 71.44 84 ARG A N 1
ATOM 637 C CA . ARG A 1 84 ? 12.445 4.812 -9.809 1.00 71.44 84 ARG A CA 1
ATOM 638 C C . ARG A 1 84 ? 11.985 3.357 -9.798 1.00 71.44 84 ARG A C 1
ATOM 640 O O . ARG A 1 84 ? 11.833 2.817 -8.705 1.00 71.44 84 ARG A O 1
ATOM 647 N N . GLY A 1 85 ? 11.721 2.765 -10.963 1.00 66.62 85 GLY A N 1
ATOM 648 C CA . GLY A 1 85 ? 11.472 1.332 -11.108 1.00 66.62 85 GLY A CA 1
ATOM 649 C C . GLY A 1 85 ? 12.663 0.537 -10.584 1.00 66.62 85 GLY A C 1
ATOM 650 O O . GLY A 1 85 ? 12.499 -0.256 -9.664 1.00 66.62 85 GLY A O 1
ATOM 651 N N . PHE A 1 86 ? 13.872 0.875 -11.044 1.00 63.69 86 PHE A N 1
ATOM 652 C CA . PHE A 1 86 ? 15.118 0.247 -10.587 1.00 63.69 86 PHE A CA 1
ATOM 653 C C . PHE A 1 86 ? 15.352 0.343 -9.078 1.00 63.69 86 PHE A C 1
ATOM 655 O O . PHE A 1 86 ? 15.666 -0.658 -8.445 1.00 63.69 86 PHE A O 1
ATOM 662 N N . VAL A 1 87 ? 15.145 1.517 -8.472 1.00 61.31 87 VAL A N 1
ATOM 663 C CA . VAL A 1 87 ? 15.365 1.712 -7.021 1.00 61.31 87 VAL A CA 1
ATOM 664 C C . VAL A 1 87 ? 14.419 0.868 -6.155 1.00 61.31 87 VAL A C 1
ATOM 666 O O . VAL A 1 87 ? 14.721 0.612 -4.999 1.00 61.31 87 VAL A O 1
ATOM 669 N N . LYS A 1 88 ? 13.265 0.437 -6.676 1.00 56.53 88 LYS A N 1
ATOM 670 C CA . LYS A 1 88 ? 12.344 -0.443 -5.936 1.00 56.53 88 LYS A CA 1
ATOM 671 C C . LYS A 1 88 ? 12.732 -1.924 -5.986 1.00 56.53 88 LYS A C 1
ATOM 673 O O . LYS A 1 88 ? 12.091 -2.712 -5.297 1.00 56.53 88 LYS A O 1
ATOM 678 N N . LEU A 1 89 ? 13.687 -2.292 -6.837 1.00 51.53 89 LEU A N 1
ATOM 679 C CA . LEU A 1 89 ? 14.027 -3.677 -7.166 1.00 51.53 89 LEU A CA 1
ATOM 680 C C . LEU A 1 89 ? 15.363 -4.141 -6.562 1.00 51.53 89 LEU A C 1
ATOM 682 O O . LEU A 1 89 ? 15.674 -5.326 -6.661 1.00 51.53 89 LEU A O 1
ATOM 686 N N . GLY A 1 90 ? 16.128 -3.233 -5.944 1.00 43.03 90 GLY A N 1
ATOM 687 C CA . GLY A 1 90 ? 17.297 -3.534 -5.105 1.00 43.03 90 GLY A CA 1
ATOM 688 C C . GLY A 1 90 ? 16.995 -3.290 -3.634 1.00 43.03 90 GLY A C 1
ATOM 689 O O . GLY A 1 90 ? 17.541 -4.045 -2.804 1.00 43.03 90 GLY A O 1
#

Radius of gyration: 22.16 Å; Cα contacts (8 Å, |Δi|>4): 56; chains: 1; bounding box: 44×20×52 Å

Mean predicted aligned error: 10.26 Å

Nearest PDB structures (foldseek):
  1u78-assembly1_A  TM=5.381E-01  e=1.791E-02  Caenorhabditis elegans
  7zwc-assembly1_c  TM=6.110E-01  e=7.532E-01  Homo sapiens
  7zx8-assembly1_c  TM=5.056E-01  e=1.141E+00  Homo sapiens
  1mbg-assembly1_A  TM=7.053E-01  e=3.968E+00  Mus musculus
  3iuo-assembly1_B  TM=3.446E-01  e=7.624E+00  Porphyromonas gingivalis

pLDDT: mean 83.16, std 9.75, range [43.03, 96.31]

Foldseek 3Di:
DVVVVDDLVVVCVVVVHDSVVSVVCVCCCVPVVDNDDPDPDDDDLDDPLLLVLLVVVCVVPVPDALVNSCVVSVRPDDSVVSVVSVVVVD

Sequence (90 aa):
MWARGLAQPKIATAVGTTQSTVDRIIQAFRDEGRISDAARNYRRKTTEDEDCAMIAAAFADPFITVVQIRDSAGIDVCDRLCARGFVKLG

Secondary structure (DSSP, 8-state):
-GGGT--HHHHHHHHTS-HHHHHHHHHHHHHH---SPPPP----SS-HHHHHHHHHHHHH-TT--HHHHHHHHT----HHHHHHHHHTT-